Protein AF-0000000078661238 (afdb_homodimer)

Secondary structure (DSSP, 8-state):
------HHHHHHHHHHHHHHHHHHHHHT-SEEEEEEEEETTEEEEEEEEE---PPP-/------HHHHHHHHHHHHHHHHHHHHHT-SEEEEEEEEETTEEEEEEEEE---PPP-

InterPro domains:
  IPR018743 Protein of unknown function DUF2292 [PF10055] (19-54)

pLDDT: mean 92.74, std 9.68, range [48.66, 98.69]

Radius of gyration: 17.2 Å; Cα contacts (8 Å, |Δi|>4): 150; chains: 2; bounding box: 34×59×56 Å

Structure (mmCIF, N/CA/C/O backbone):
data_AF-0000000078661238-model_v1
#
loop_
_entity.id
_entity.type
_entity.pdbx_description
1 polymer 'DUF2292 domain-containing protein'
#
loop_
_atom_site.group_PDB
_atom_site.id
_atom_site.type_symbol
_atom_site.label_atom_id
_atom_site.label_alt_id
_atom_site.label_comp_id
_atom_site.label_asym_id
_atom_site.label_entity_id
_atom_site.label_seq_id
_atom_site.pdbx_PDB_ins_code
_atom_site.Cartn_x
_atom_site.Cartn_y
_atom_site.Cartn_z
_atom_site.occupancy
_atom_site.B_iso_or_equiv
_atom_site.auth_seq_id
_atom_site.auth_comp_id
_atom_site.auth_asym_id
_atom_site.auth_atom_id
_atom_site.pdbx_PDB_model_num
ATOM 1 N N . MET A 1 1 ? 16.172 -26.5 13.57 1 49.09 1 MET A N 1
ATOM 2 C CA . MET A 1 1 ? 15.938 -26.703 12.141 1 49.09 1 MET A CA 1
ATOM 3 C C . MET A 1 1 ? 14.711 -25.922 11.688 1 49.09 1 MET A C 1
ATOM 5 O O . MET A 1 1 ? 13.688 -25.906 12.375 1 49.09 1 MET A O 1
ATOM 9 N N . SER A 1 2 ? 14.844 -24.875 10.859 1 64.81 2 SER A N 1
ATOM 10 C CA . SER A 1 2 ? 13.688 -24.094 10.422 1 64.81 2 SER A CA 1
ATOM 11 C C . SER A 1 2 ? 12.648 -24.984 9.742 1 64.81 2 SER A C 1
ATOM 13 O O . SER A 1 2 ? 12.977 -25.75 8.828 1 64.81 2 SER A O 1
ATOM 15 N N . GLU A 1 3 ? 11.734 -25.484 10.242 1 70.44 3 GLU A N 1
ATOM 16 C CA . GLU A 1 3 ? 10.656 -26.25 9.625 1 70.44 3 GLU A CA 1
ATOM 17 C C . GLU A 1 3 ? 10.242 -25.641 8.289 1 70.44 3 GLU A C 1
ATOM 19 O O . GLU A 1 3 ? 10.031 -24.438 8.188 1 70.44 3 GLU A O 1
ATOM 24 N N . PRO A 1 4 ? 10.562 -26.328 7.289 1 76.19 4 PRO A N 1
ATOM 25 C CA . PRO A 1 4 ? 10.117 -25.812 5.996 1 76.19 4 PRO A CA 1
ATOM 26 C C . PRO A 1 4 ? 8.672 -25.312 6.02 1 76.19 4 PRO A C 1
ATOM 28 O O . PRO A 1 4 ? 7.785 -26.031 6.48 1 76.19 4 PRO A O 1
ATOM 31 N N . SER A 1 5 ? 8.57 -24.031 6.09 1 85.19 5 SER A N 1
ATOM 32 C CA . SER A 1 5 ? 7.207 -23.5 6.109 1 85.19 5 SER A CA 1
ATOM 33 C C . SER A 1 5 ? 6.41 -24 4.91 1 85.19 5 SER A C 1
ATOM 35 O O . SER A 1 5 ? 6.957 -24.141 3.812 1 85.19 5 SER A O 1
ATOM 37 N N . ASN A 1 6 ? 5.402 -24.656 5.082 1 92.62 6 ASN A N 1
ATOM 38 C CA . ASN A 1 6 ? 4.484 -25.031 4.008 1 92.62 6 ASN A CA 1
ATOM 39 C C . ASN A 1 6 ? 4.168 -23.844 3.102 1 92.62 6 ASN A C 1
ATOM 41 O O . ASN A 1 6 ? 4.395 -22.688 3.477 1 92.62 6 ASN A O 1
ATOM 45 N N . PRO A 1 7 ? 3.859 -24.047 1.98 1 91.69 7 PRO A N 1
ATOM 46 C CA . PRO A 1 7 ? 3.625 -22.969 1.011 1 91.69 7 PRO A CA 1
ATOM 47 C C . PRO A 1 7 ? 2.627 -21.922 1.513 1 91.69 7 PRO A C 1
ATOM 49 O O . PRO A 1 7 ? 2.762 -20.734 1.205 1 91.69 7 PRO A O 1
ATOM 52 N N . ARG A 1 8 ? 1.64 -22.25 2.182 1 92.25 8 ARG A N 1
ATOM 53 C CA . ARG A 1 8 ? 0.677 -21.297 2.727 1 92.25 8 ARG A CA 1
ATOM 54 C C . ARG A 1 8 ? 1.337 -20.375 3.746 1 92.25 8 ARG A C 1
ATOM 56 O O . ARG A 1 8 ? 1.037 -19.172 3.795 1 92.25 8 ARG A O 1
ATOM 63 N N . GLN A 1 9 ? 2.143 -20.953 4.539 1 93.38 9 GLN A N 1
ATOM 64 C CA . GLN A 1 9 ? 2.85 -20.172 5.547 1 93.38 9 GLN A CA 1
ATOM 65 C C . GLN A 1 9 ? 3.816 -19.172 4.898 1 93.38 9 GLN A C 1
ATOM 67 O O . GLN A 1 9 ? 3.975 -18.047 5.375 1 93.38 9 GLN A O 1
ATOM 72 N N . GLU A 1 10 ? 4.41 -19.641 3.873 1 93.44 10 GLU A N 1
ATOM 73 C CA . GLU A 1 10 ? 5.34 -18.766 3.162 1 93.44 10 GLU A CA 1
ATOM 74 C C . GLU A 1 10 ? 4.613 -17.594 2.533 1 93.44 10 GLU A C 1
ATOM 76 O O . GLU A 1 10 ? 5.094 -16.453 2.592 1 93.44 10 GLU A O 1
ATOM 81 N N . ALA A 1 11 ? 3.469 -17.859 2 1 92.38 11 ALA A N 1
ATOM 82 C CA . ALA A 1 11 ? 2.67 -16.781 1.411 1 92.38 11 ALA A CA 1
ATOM 83 C C . ALA A 1 11 ? 2.258 -15.758 2.467 1 92.38 11 ALA A C 1
ATOM 85 O O . ALA A 1 11 ? 2.291 -14.555 2.219 1 92.38 11 ALA A O 1
ATOM 86 N N . GLU A 1 12 ? 1.885 -16.266 3.523 1 93.38 12 GLU A N 1
ATOM 87 C CA . GLU A 1 12 ? 1.49 -15.406 4.629 1 93.38 12 GLU A CA 1
ATOM 88 C C . GLU A 1 12 ? 2.666 -14.562 5.117 1 93.38 12 GLU A C 1
ATOM 90 O O . GLU A 1 12 ? 2.502 -13.383 5.441 1 93.38 12 GLU A O 1
ATOM 95 N N . ARG A 1 13 ? 3.752 -15.18 5.176 1 95 13 ARG A N 1
ATOM 96 C CA . ARG A 1 13 ? 4.938 -14.461 5.621 1 95 13 ARG A CA 1
ATOM 97 C C . ARG A 1 13 ? 5.305 -13.352 4.645 1 95 13 ARG A C 1
ATOM 99 O O . ARG A 1 13 ? 5.668 -12.242 5.059 1 95 13 ARG A O 1
ATOM 106 N N . HIS A 1 14 ? 5.195 -13.609 3.418 1 95.88 14 HIS A N 1
ATOM 107 C CA . HIS A 1 14 ? 5.5 -12.609 2.4 1 95.88 14 HIS A CA 1
ATOM 108 C C . HIS A 1 14 ? 4.539 -11.43 2.48 1 95.88 14 HIS A C 1
ATOM 110 O O . HIS A 1 14 ? 4.957 -10.273 2.357 1 95.88 14 HIS A O 1
ATOM 116 N N . LEU A 1 15 ? 3.373 -11.75 2.729 1 96.31 15 LEU A N 1
ATOM 117 C CA . LEU A 1 15 ? 2.375 -10.695 2.844 1 96.31 15 LEU A CA 1
ATOM 118 C C . LEU A 1 15 ? 2.652 -9.812 4.059 1 96.31 15 LEU A C 1
ATOM 120 O O . LEU A 1 15 ? 2.633 -8.586 3.957 1 96.31 15 LEU A O 1
ATOM 124 N N . GLU A 1 16 ? 2.939 -10.445 5.133 1 96.75 16 GLU A N 1
ATOM 125 C CA . GLU A 1 16 ? 3.219 -9.703 6.359 1 96.75 16 GLU A CA 1
ATOM 126 C C . GLU A 1 16 ? 4.449 -8.82 6.203 1 96.75 16 GLU A C 1
ATOM 128 O O . GLU A 1 16 ? 4.469 -7.684 6.688 1 96.75 16 GLU A O 1
ATOM 133 N N . GLU A 1 17 ? 5.422 -9.352 5.531 1 97.31 17 GLU A N 1
ATOM 134 C CA . GLU A 1 17 ? 6.613 -8.555 5.258 1 97.31 17 GLU A CA 1
ATOM 135 C C . GLU A 1 17 ? 6.277 -7.344 4.391 1 97.31 17 GLU A C 1
ATOM 137 O O . GLU A 1 17 ? 6.797 -6.25 4.617 1 97.31 17 GLU A O 1
ATOM 142 N N . SER A 1 18 ? 5.469 -7.602 3.508 1 97.69 18 SER A N 1
ATOM 143 C CA . SER A 1 18 ? 5.055 -6.504 2.639 1 97.69 18 SER A CA 1
ATOM 144 C C . SER A 1 18 ? 4.27 -5.449 3.412 1 97.69 18 SER A C 1
ATOM 146 O O . SER A 1 18 ? 4.441 -4.25 3.186 1 97.69 18 SER A O 1
ATOM 148 N N . ILE A 1 19 ? 3.52 -5.902 4.309 1 97.62 19 ILE A N 1
ATOM 149 C CA . ILE A 1 19 ? 2.701 -4.996 5.109 1 97.62 19 ILE A CA 1
ATOM 150 C C . ILE A 1 19 ? 3.6 -4.152 6.012 1 97.62 19 ILE A C 1
ATOM 152 O O . ILE A 1 19 ? 3.377 -2.951 6.172 1 97.62 19 ILE A O 1
ATOM 156 N N . ILE A 1 20 ? 4.559 -4.738 6.594 1 97.44 20 ILE A N 1
ATOM 157 C CA . ILE A 1 20 ? 5.508 -4.012 7.43 1 97.44 20 ILE A CA 1
ATOM 158 C C . ILE A 1 20 ? 6.191 -2.92 6.609 1 97.44 20 ILE A C 1
ATOM 160 O O . ILE A 1 20 ? 6.32 -1.782 7.066 1 97.44 20 ILE A O 1
ATOM 164 N N . THR A 1 21 ? 6.527 -3.26 5.375 1 97.62 21 THR A N 1
ATOM 165 C CA . THR A 1 21 ? 7.184 -2.307 4.488 1 97.62 21 THR A CA 1
ATOM 166 C C . THR A 1 21 ? 6.234 -1.166 4.125 1 97.62 21 THR A C 1
ATOM 168 O O . THR A 1 21 ? 6.637 -0.001 4.105 1 97.62 21 THR A O 1
ATOM 171 N N . VAL A 1 22 ? 5.039 -1.51 3.904 1 97.94 22 VAL A N 1
ATOM 172 C CA . VAL A 1 22 ? 4.023 -0.509 3.596 1 97.94 22 VAL A CA 1
ATOM 173 C C . VAL A 1 22 ? 3.844 0.432 4.785 1 97.94 22 VAL A C 1
ATOM 175 O O . VAL A 1 22 ? 3.781 1.651 4.617 1 97.94 22 VAL A O 1
ATOM 178 N N . ARG A 1 23 ? 3.814 -0.106 5.965 1 97.44 23 ARG A N 1
ATOM 179 C CA . ARG A 1 23 ? 3.688 0.704 7.172 1 97.44 23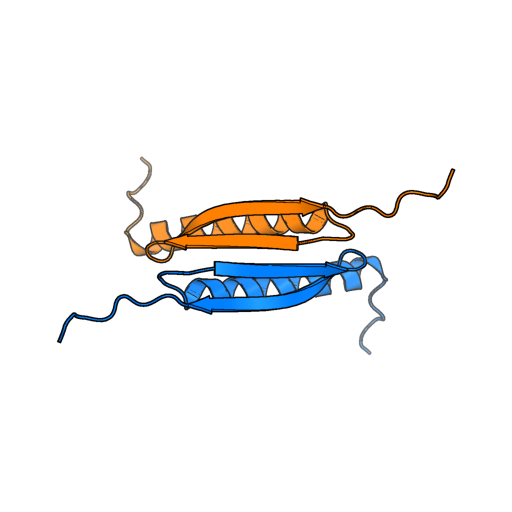 ARG A CA 1
ATOM 180 C C . ARG A 1 23 ? 4.836 1.703 7.281 1 97.44 23 ARG A C 1
ATOM 182 O O . ARG A 1 23 ? 4.613 2.877 7.59 1 97.44 23 ARG A O 1
ATOM 189 N N . GLU A 1 24 ? 5.965 1.216 7.055 1 96.81 24 GLU A N 1
ATOM 190 C CA . GLU A 1 24 ? 7.148 2.072 7.117 1 96.81 24 GLU A CA 1
ATOM 191 C C . GLU A 1 24 ? 7.074 3.189 6.082 1 96.81 24 GLU A C 1
ATOM 193 O O . GLU A 1 24 ? 7.41 4.34 6.375 1 96.81 24 GLU A O 1
ATOM 198 N N . ALA A 1 25 ? 6.633 2.807 4.914 1 96.88 25 ALA A N 1
ATOM 199 C CA . ALA A 1 25 ? 6.52 3.785 3.834 1 96.88 25 ALA A CA 1
ATOM 200 C C . ALA A 1 25 ? 5.496 4.863 4.18 1 96.88 25 ALA A C 1
ATOM 202 O O . ALA A 1 25 ? 5.73 6.051 3.943 1 96.88 25 ALA A O 1
ATOM 203 N N . LEU A 1 26 ? 4.438 4.465 4.773 1 96.75 26 LEU A N 1
ATOM 204 C CA . LEU A 1 26 ? 3.352 5.383 5.098 1 96.75 26 LEU A CA 1
ATOM 205 C C . LEU A 1 26 ? 3.738 6.301 6.25 1 96.75 26 LEU A C 1
ATOM 207 O O . LEU A 1 26 ? 3.375 7.48 6.262 1 96.75 26 LEU A O 1
ATOM 211 N N . SER A 1 27 ? 4.441 5.766 7.176 1 93.94 27 SER A N 1
ATOM 212 C CA . SER A 1 27 ? 4.789 6.512 8.383 1 93.94 27 SER A CA 1
ATOM 213 C C . SER A 1 27 ? 5.73 7.668 8.062 1 93.94 27 SER A C 1
ATOM 215 O O . SER A 1 27 ? 5.777 8.656 8.797 1 93.94 27 SER A O 1
ATOM 217 N N . GLY A 1 28 ? 6.348 7.621 7 1 91.88 28 GLY A N 1
ATOM 218 C CA . GLY A 1 28 ? 7.32 8.641 6.656 1 91.88 28 GLY A CA 1
ATOM 219 C C . GLY A 1 28 ? 6.805 9.648 5.645 1 91.88 28 GLY A C 1
ATOM 220 O O . GLY A 1 28 ? 7.508 10.586 5.281 1 91.88 28 GLY A O 1
ATOM 221 N N . LEU A 1 29 ? 5.625 9.531 5.238 1 94.81 29 LEU A N 1
ATOM 222 C CA . LEU A 1 29 ? 5.102 10.32 4.133 1 94.81 29 LEU A CA 1
ATOM 223 C C . LEU A 1 29 ? 3.957 11.219 4.598 1 94.81 29 LEU A C 1
ATOM 225 O O . LEU A 1 29 ? 2.988 10.734 5.191 1 94.81 29 LEU A O 1
ATOM 229 N N . ARG A 1 30 ? 4.051 12.469 4.434 1 95 30 ARG A N 1
ATOM 230 C CA . ARG A 1 30 ? 2.963 13.375 4.789 1 95 30 ARG A CA 1
ATOM 2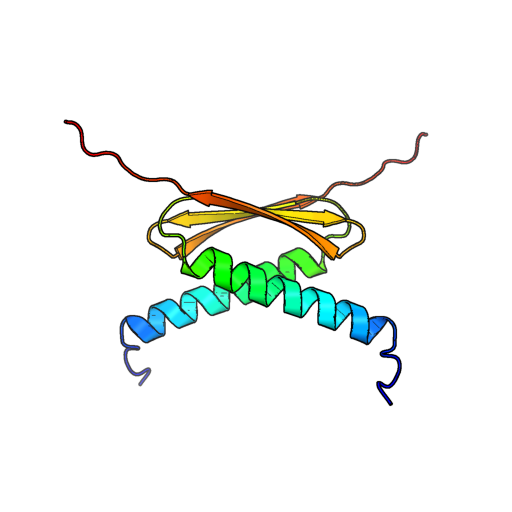31 C C . ARG A 1 30 ? 2.086 13.672 3.578 1 95 30 ARG A C 1
ATOM 233 O O . ARG A 1 30 ? 0.865 13.789 3.703 1 95 30 ARG A O 1
ATOM 240 N N . TYR A 1 31 ? 2.664 13.898 2.355 1 98 31 TYR A N 1
ATOM 241 C CA . TYR A 1 31 ? 1.993 14.148 1.084 1 98 31 TYR A CA 1
ATOM 242 C C . TYR A 1 31 ? 2.611 13.312 -0.031 1 98 31 TYR A C 1
ATOM 244 O O . TYR A 1 31 ? 3.836 13.25 -0.164 1 98 31 TYR A O 1
ATOM 252 N N . GLY A 1 32 ? 1.737 12.656 -0.725 1 98.31 32 GLY A N 1
ATOM 253 C CA . GLY A 1 32 ? 2.309 11.898 -1.828 1 98.31 32 GLY A CA 1
ATOM 254 C C . GLY A 1 32 ? 1.54 10.633 -2.143 1 98.31 32 GLY A C 1
ATOM 255 O O . GLY A 1 32 ? 0.307 10.633 -2.145 1 98.31 32 GLY A O 1
ATOM 256 N N . ASN A 1 33 ? 2.354 9.555 -2.553 1 98.25 33 ASN A N 1
ATOM 257 C CA . ASN A 1 33 ? 1.75 8.312 -3.025 1 98.25 33 ASN A CA 1
ATOM 258 C C . ASN A 1 33 ? 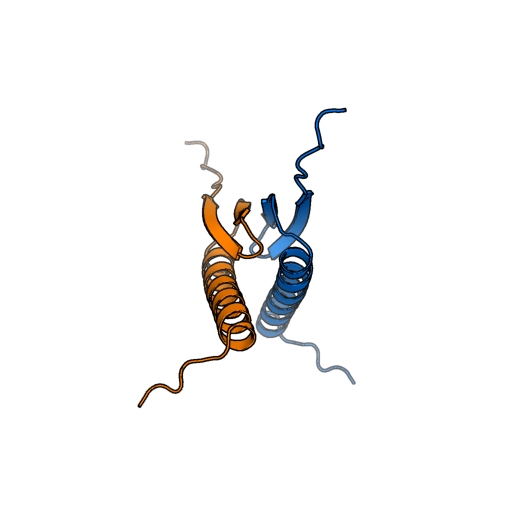2.654 7.113 -2.758 1 98.25 33 ASN A C 1
ATOM 260 O O . ASN A 1 33 ? 3.881 7.238 -2.777 1 98.25 33 ASN A O 1
ATOM 264 N N . VAL A 1 34 ? 2.016 6.004 -2.436 1 98.56 34 VAL A N 1
ATOM 265 C CA . VAL A 1 34 ? 2.682 4.707 -2.371 1 98.56 34 VAL A CA 1
ATOM 266 C C . VAL A 1 34 ? 2.025 3.738 -3.352 1 98.56 34 VAL A C 1
ATOM 268 O O . VAL A 1 34 ? 0.811 3.525 -3.305 1 98.56 34 VAL A O 1
ATOM 271 N N . SER A 1 35 ? 2.818 3.164 -4.211 1 98.62 35 SER A N 1
ATOM 272 C CA . SER A 1 35 ? 2.318 2.234 -5.219 1 98.62 35 SER A CA 1
ATOM 273 C C . SER A 1 35 ? 2.932 0.849 -5.043 1 98.62 35 SER A C 1
ATOM 275 O O . SER A 1 35 ? 4.148 0.715 -4.914 1 98.62 35 SER A O 1
ATOM 277 N N . LEU A 1 36 ? 2.113 -0.138 -5.031 1 98.69 36 LEU A N 1
ATOM 278 C CA . LEU A 1 36 ? 2.521 -1.531 -4.891 1 98.69 36 LEU A CA 1
ATOM 279 C C . LEU A 1 36 ? 2.26 -2.305 -6.18 1 98.69 36 LEU A C 1
ATOM 281 O O . LEU A 1 36 ? 1.14 -2.301 -6.695 1 98.69 36 LEU A O 1
ATOM 285 N N . THR A 1 37 ? 3.236 -2.904 -6.719 1 98.69 37 THR A N 1
ATOM 286 C CA . THR A 1 37 ? 3.074 -3.811 -7.852 1 98.69 37 THR A CA 1
ATOM 287 C C . THR A 1 37 ? 2.875 -5.246 -7.371 1 98.69 37 THR A C 1
ATOM 289 O O . THR A 1 37 ? 3.633 -5.734 -6.527 1 98.69 37 THR A O 1
ATOM 292 N N . ILE A 1 38 ? 1.854 -5.887 -7.969 1 98.19 38 ILE A N 1
ATOM 293 C CA . ILE A 1 38 ? 1.534 -7.254 -7.57 1 98.19 38 ILE A CA 1
ATOM 294 C C . ILE A 1 38 ? 1.74 -8.195 -8.75 1 98.19 38 ILE A C 1
ATOM 296 O O . ILE A 1 38 ? 1.241 -7.945 -9.852 1 98.19 38 ILE A O 1
ATOM 300 N N . HIS A 1 39 ? 2.463 -9.156 -8.516 1 97.12 39 HIS A N 1
ATOM 301 C CA . HIS A 1 39 ? 2.705 -10.242 -9.461 1 97.12 39 HIS A CA 1
ATOM 302 C C . HIS A 1 39 ? 2.605 -11.602 -8.773 1 97.12 39 HIS A C 1
ATOM 304 O O . HIS A 1 39 ? 3.262 -11.836 -7.754 1 97.12 39 HIS A O 1
ATOM 310 N N . GLU A 1 40 ? 1.724 -12.469 -9.297 1 95.06 40 GLU A N 1
ATOM 311 C CA . GLU A 1 40 ? 1.485 -13.812 -8.773 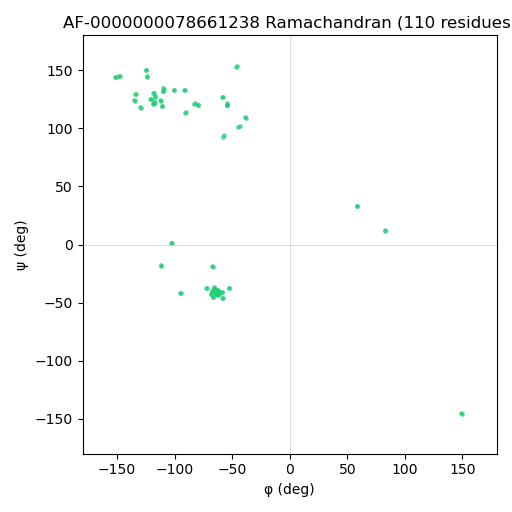1 95.06 40 GLU A CA 1
ATOM 312 C C . GLU A 1 40 ? 1.046 -13.766 -7.316 1 95.06 40 GLU A C 1
ATOM 314 O O . GLU A 1 40 ? 1.52 -14.555 -6.496 1 95.06 40 GLU A O 1
ATOM 319 N N . GLY A 1 41 ? 0.35 -12.75 -6.977 1 94.12 41 GLY A N 1
ATOM 320 C CA . GLY A 1 41 ? -0.239 -12.641 -5.652 1 94.12 41 GLY A CA 1
ATOM 321 C C . GLY A 1 41 ? 0.731 -12.117 -4.613 1 94.12 41 GLY A C 1
ATOM 322 O O . GLY A 1 41 ? 0.437 -12.141 -3.414 1 94.12 41 GLY A O 1
ATOM 323 N N . ARG A 1 42 ? 1.82 -11.633 -5.133 1 95.88 42 ARG A N 1
ATOM 324 C CA . ARG A 1 42 ? 2.84 -11.125 -4.215 1 95.88 42 ARG A CA 1
ATOM 325 C C . ARG A 1 42 ? 3.201 -9.68 -4.535 1 95.88 42 ARG A C 1
ATOM 327 O O . ARG A 1 42 ? 3.188 -9.281 -5.699 1 95.88 42 ARG A O 1
ATOM 334 N N . VAL A 1 43 ? 3.582 -8.984 -3.531 1 98 43 VAL A N 1
ATOM 335 C CA . VAL A 1 43 ? 4.125 -7.648 -3.748 1 98 43 VAL A CA 1
ATOM 336 C C . VAL A 1 43 ? 5.582 -7.75 -4.191 1 98 43 VAL A C 1
ATOM 338 O O . 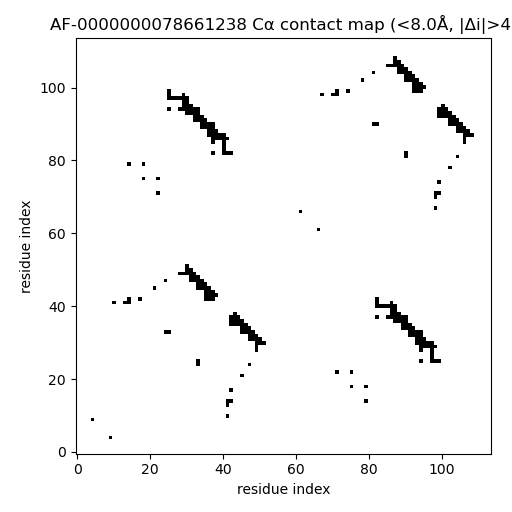VAL A 1 43 ? 6.434 -8.25 -3.445 1 98 43 VAL A O 1
ATOM 341 N N . VAL A 1 44 ? 5.879 -7.238 -5.355 1 98.06 44 VAL A N 1
ATOM 342 C CA . VAL A 1 44 ? 7.23 -7.402 -5.879 1 98.06 44 VAL A CA 1
ATOM 343 C C . VAL A 1 44 ? 7.938 -6.047 -5.914 1 98.06 44 VAL A C 1
ATOM 345 O O . VAL A 1 44 ? 9.164 -5.98 -5.996 1 98.06 44 VAL A O 1
ATOM 348 N N . GLN A 1 45 ? 7.211 -5.047 -5.859 1 98.44 45 GLN A N 1
ATOM 349 C CA . GLN A 1 45 ? 7.785 -3.707 -5.859 1 98.44 45 GLN A CA 1
ATOM 350 C C . GLN A 1 45 ? 6.934 -2.742 -5.035 1 98.44 45 GLN A C 1
ATOM 352 O O . GLN A 1 45 ? 5.707 -2.822 -5.055 1 98.44 45 GLN A O 1
ATOM 357 N N . ILE A 1 46 ? 7.562 -1.791 -4.359 1 98.12 46 ILE A N 1
ATOM 358 C CA . ILE A 1 46 ? 6.957 -0.669 -3.65 1 98.12 46 ILE A CA 1
ATOM 359 C C . ILE A 1 46 ? 7.637 0.632 -4.066 1 98.12 46 ILE A C 1
ATOM 361 O O . ILE A 1 46 ? 8.852 0.783 -3.906 1 98.12 46 ILE A O 1
ATOM 365 N N . ASP A 1 47 ? 6.879 1.485 -4.637 1 98.31 47 ASP A N 1
ATOM 366 C CA . ASP A 1 47 ? 7.371 2.805 -5.027 1 98.31 47 ASP A CA 1
ATOM 367 C C . ASP A 1 47 ? 6.754 3.898 -4.16 1 98.31 47 ASP A C 1
ATOM 369 O O . ASP A 1 47 ? 5.543 3.912 -3.936 1 98.31 47 ASP A O 1
ATOM 373 N N . VAL A 1 48 ? 7.66 4.859 -3.691 1 97.88 48 VAL A N 1
ATOM 374 C CA . VAL A 1 48 ? 7.211 5.957 -2.84 1 97.88 48 VAL A CA 1
ATOM 375 C C . VAL A 1 48 ? 7.488 7.289 -3.531 1 97.88 48 VAL A C 1
ATOM 377 O O . VAL A 1 48 ? 8.617 7.559 -3.949 1 97.88 48 VAL A O 1
ATOM 380 N N . THR A 1 49 ? 6.508 7.984 -3.715 1 98.12 49 THR A N 1
ATOM 381 C CA . THR A 1 49 ? 6.625 9.352 -4.219 1 98.12 49 THR A CA 1
ATOM 382 C C . THR A 1 49 ? 6.238 10.359 -3.141 1 98.12 49 THR A C 1
ATOM 384 O O . THR A 1 49 ? 5.094 10.375 -2.682 1 98.12 49 THR A O 1
ATOM 387 N N . GLU A 1 50 ? 7.207 11.188 -2.812 1 96.38 50 GLU A N 1
ATOM 388 C CA . GLU A 1 50 ? 6.941 12.242 -1.839 1 96.38 50 GLU A CA 1
ATOM 389 C C . GLU A 1 50 ? 6.703 13.578 -2.529 1 96.38 50 GLU A C 1
ATOM 391 O O . GLU A 1 50 ? 7.414 13.938 -3.471 1 96.38 50 GLU A O 1
ATOM 396 N N . LYS A 1 51 ? 5.734 14.18 -2.137 1 96.38 51 LYS A N 1
ATOM 397 C CA . LYS A 1 51 ? 5.43 15.523 -2.609 1 96.38 51 LYS A CA 1
ATOM 398 C C . LYS A 1 51 ? 5.641 16.562 -1.505 1 96.38 51 LYS A C 1
ATOM 400 O O . LYS A 1 51 ? 5.32 16.297 -0.342 1 96.38 51 LYS A O 1
ATOM 405 N N . ARG A 1 52 ? 6.352 17.672 -1.835 1 94 52 ARG A N 1
ATOM 406 C CA . ARG A 1 52 ? 6.598 18.797 -0.924 1 94 52 ARG A CA 1
ATOM 407 C C . ARG A 1 52 ? 6.121 20.109 -1.528 1 94 52 ARG A C 1
ATOM 409 O O . ARG A 1 52 ? 6.203 20.312 -2.742 1 94 52 ARG A O 1
ATOM 416 N N . ARG A 1 53 ? 5.633 20.969 -0.705 1 92.38 53 ARG A N 1
ATOM 417 C CA . ARG A 1 53 ? 5.328 22.312 -1.164 1 92.38 53 ARG A CA 1
ATOM 418 C C . ARG A 1 53 ? 6.527 23.234 -0.976 1 92.38 53 ARG A C 1
ATOM 420 O O . ARG A 1 53 ? 7.066 23.344 0.128 1 92.38 53 ARG A O 1
ATOM 427 N N . LEU A 1 54 ? 7.094 23.688 -2.043 1 92 54 LEU A N 1
ATOM 428 C CA . LEU A 1 54 ? 8.234 24.594 -1.98 1 92 54 LEU A CA 1
ATOM 429 C C . LEU A 1 54 ? 7.781 26.031 -1.773 1 92 54 LEU A C 1
ATOM 431 O O . LEU A 1 54 ? 6.707 26.422 -2.238 1 92 54 LEU A O 1
ATOM 435 N N . LYS A 1 55 ? 8.297 26.547 -0.676 1 87.62 55 LYS A N 1
ATOM 436 C CA . LYS A 1 55 ? 8.023 27.969 -0.441 1 87.62 55 LYS A CA 1
ATOM 437 C C . LYS A 1 55 ? 8.531 28.828 -1.601 1 87.62 55 LYS A C 1
ATOM 439 O O . LYS A 1 55 ? 9.586 28.547 -2.166 1 87.62 55 LYS A O 1
ATOM 444 N N . PRO A 1 56 ? 7.469 29.672 -2.084 1 81 56 PRO A N 1
ATOM 445 C CA . PRO A 1 56 ? 7.934 30.625 -3.094 1 81 56 PRO A CA 1
ATOM 446 C C . PRO A 1 56 ? 9.109 31.469 -2.611 1 81 56 PRO A C 1
ATOM 448 O O . PRO A 1 56 ? 9.234 31.734 -1.411 1 81 56 PRO A O 1
ATOM 451 N N . ASN A 1 57 ? 10.219 31.453 -3.213 1 63.81 57 ASN A N 1
ATOM 452 C CA . ASN A 1 57 ? 11.273 32.406 -2.854 1 63.81 57 ASN A CA 1
ATOM 453 C C . ASN A 1 57 ? 10.727 33.812 -2.65 1 63.81 57 ASN A C 1
ATOM 455 O O . ASN A 1 57 ? 9.789 34.219 -3.342 1 63.81 57 ASN A O 1
ATOM 459 N N . MET B 1 1 ? -18.172 4.918 28.172 1 48.66 1 MET B N 1
ATOM 460 C CA . MET B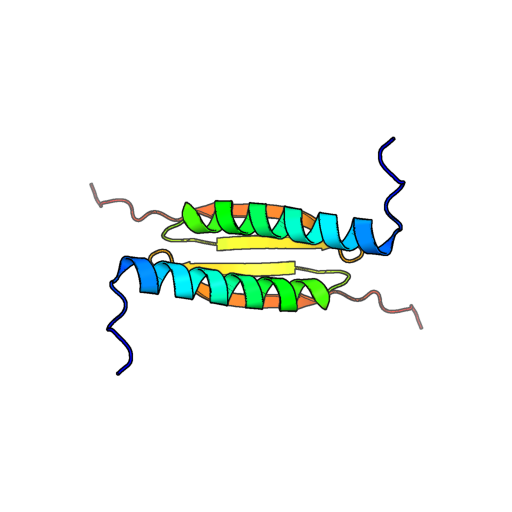 1 1 ? -17.828 6.18 27.516 1 48.66 1 MET B CA 1
ATOM 461 C C . MET B 1 1 ? -16.562 6.043 26.688 1 48.66 1 MET B C 1
ATOM 463 O O . MET B 1 1 ? -15.609 5.387 27.125 1 48.66 1 MET B O 1
ATOM 467 N N . SER B 1 2 ? -16.609 6.184 25.375 1 64.12 2 SER B N 1
A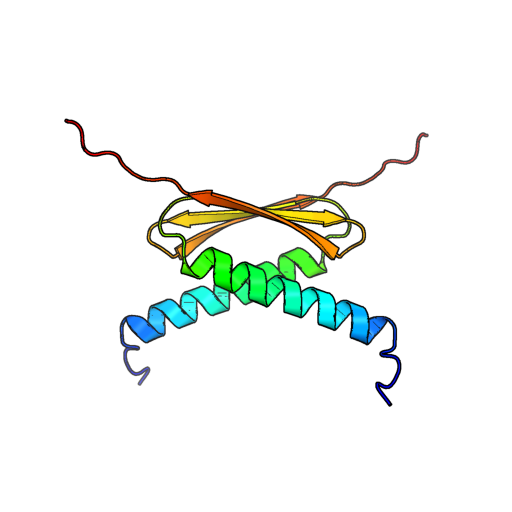TOM 468 C CA . SER B 1 2 ? -15.414 6.047 24.547 1 64.12 2 SER B CA 1
ATOM 469 C C . SER B 1 2 ? -14.336 7.047 24.969 1 64.12 2 SER B C 1
ATOM 471 O O . SER B 1 2 ? -14.602 8.25 25.062 1 64.12 2 SER B O 1
ATOM 473 N N . GLU B 1 3 ? -13.477 6.867 25.734 1 70.19 3 GLU B N 1
ATOM 474 C CA . GLU B 1 3 ? -12.352 7.738 26.078 1 70.19 3 GLU B CA 1
ATOM 475 C C . GLU B 1 3 ? -11.812 8.461 24.844 1 70.19 3 GLU B C 1
ATOM 477 O O . GLU B 1 3 ? -11.57 7.832 23.812 1 70.19 3 GLU B O 1
ATOM 482 N N . PRO B 1 4 ? -12.055 9.664 24.812 1 76 4 PRO B N 1
ATOM 483 C CA . PRO B 1 4 ? -11.492 10.391 23.672 1 76 4 PRO B CA 1
ATOM 484 C C . PRO B 1 4 ? -10.039 10.023 23.375 1 76 4 PRO B C 1
ATOM 486 O O . PRO B 1 4 ? -9.211 10.031 24.297 1 76 4 PRO B O 1
ATOM 489 N N . SER B 1 5 ? -9.914 9.211 22.391 1 84.38 5 SER B N 1
ATOM 490 C CA . SER B 1 5 ? -8.539 8.828 22.078 1 84.38 5 SER B CA 1
ATOM 491 C C . SER B 1 5 ? -7.672 10.055 21.844 1 84.38 5 SER B C 1
ATOM 493 O O . SER B 1 5 ? -8.133 11.047 21.266 1 84.38 5 SER B O 1
ATOM 495 N N . ASN B 1 6 ? -6.684 10.258 22.516 1 92.44 6 ASN B N 1
ATOM 496 C CA . ASN B 1 6 ? -5.699 11.297 22.25 1 92.44 6 ASN B CA 1
ATOM 497 C C . ASN B 1 6 ? -5.281 11.328 20.781 1 92.44 6 ASN B C 1
ATOM 499 O O . ASN B 1 6 ? -5.492 10.359 20.062 1 92.44 6 ASN B O 1
ATOM 503 N N . PRO B 1 7 ? -4.898 12.352 20.328 1 91.31 7 PRO B N 1
ATOM 504 C CA . PRO B 1 7 ? -4.562 12.508 18.906 1 91.31 7 PRO B CA 1
ATOM 505 C C . PRO B 1 7 ? -3.572 11.453 18.422 1 91.31 7 PRO B C 1
ATOM 507 O O . PRO B 1 7 ? -3.648 11.016 17.266 1 91.31 7 PRO B O 1
ATOM 510 N N . ARG B 1 8 ? -2.645 11.055 19.141 1 92.12 8 ARG B N 1
ATOM 511 C CA . ARG B 1 8 ? -1.693 10.023 18.75 1 92.12 8 ARG B CA 1
ATOM 512 C C . ARG B 1 8 ? -2.395 8.68 18.547 1 92.12 8 ARG B C 1
ATOM 514 O O . ARG B 1 8 ? -2.055 7.934 17.641 1 92.12 8 ARG B O 1
ATOM 521 N N . GLN B 1 9 ? -3.281 8.414 19.422 1 93.25 9 GLN B N 1
ATOM 522 C CA . GLN B 1 9 ? -4.031 7.164 19.312 1 93.25 9 GLN B CA 1
ATOM 523 C C . GLN B 1 9 ? -4.918 7.148 18.078 1 93.25 9 GLN B C 1
ATOM 525 O O . GLN B 1 9 ? -5.07 6.109 17.422 1 93.25 9 GLN B O 1
ATOM 530 N N . GLU B 1 10 ? -5.465 8.273 17.812 1 93.38 10 GLU B N 1
ATOM 531 C CA . GLU B 1 10 ? -6.309 8.375 16.625 1 93.38 10 GLU B CA 1
ATOM 532 C C . GLU B 1 10 ? -5.492 8.172 15.359 1 93.38 10 GLU B C 1
ATOM 534 O O . GLU B 1 10 ? -5.934 7.473 14.438 1 93.38 10 GLU B O 1
ATOM 539 N N . ALA B 1 11 ? -4.316 8.711 15.336 1 92.44 11 ALA B N 1
ATOM 540 C CA . ALA B 1 11 ? -3.439 8.539 14.18 1 92.44 11 ALA B CA 1
ATOM 541 C C . ALA B 1 11 ? -3.064 7.07 14 1 92.44 11 ALA B C 1
ATOM 543 O O . ALA B 1 11 ? -3.033 6.57 12.867 1 92.44 11 ALA B O 1
ATOM 544 N N . GLU B 1 12 ? -2.793 6.496 15.047 1 93.38 12 GLU B N 1
ATOM 545 C CA . GLU B 1 12 ? -2.445 5.078 15.008 1 93.38 12 GLU B CA 1
ATOM 546 C C . GLU B 1 12 ? -3.621 4.234 14.523 1 93.38 12 GLU B C 1
ATOM 548 O O . GLU B 1 12 ? -3.438 3.283 13.766 1 93.38 12 GLU B O 1
ATOM 553 N N . ARG B 1 13 ? -4.73 4.594 15 1 95 13 ARG B N 1
ATOM 554 C CA . ARG B 1 13 ? -5.918 3.852 14.594 1 95 13 ARG B CA 1
ATOM 555 C C . ARG B 1 13 ? -6.176 4.016 13.094 1 95 13 ARG B C 1
ATOM 557 O O . ARG B 1 13 ? -6.527 3.051 12.414 1 95 13 ARG B O 1
ATOM 564 N N . HIS B 1 14 ? -5.996 5.16 12.602 1 95.88 14 HIS B N 1
ATOM 565 C CA . HIS B 1 14 ? -6.199 5.418 11.18 1 95.88 14 HIS B CA 1
ATOM 566 C C . HIS B 1 14 ? -5.207 4.629 10.328 1 95.88 14 HIS B C 1
ATOM 568 O O . HIS B 1 14 ? -5.574 4.07 9.297 1 95.88 14 HIS B O 1
ATOM 574 N N . LEU B 1 15 ? -4.062 4.574 10.812 1 96.31 15 LEU B N 1
ATOM 575 C CA . LEU B 1 15 ? -3.037 3.832 10.086 1 96.31 15 LEU B CA 1
ATOM 576 C C . LEU B 1 15 ? -3.361 2.342 10.055 1 96.31 15 LEU B C 1
ATOM 578 O O . LEU B 1 15 ? -3.293 1.709 9 1 96.31 15 LEU B O 1
ATOM 582 N N . GLU B 1 16 ? -3.748 1.842 11.18 1 96.69 16 GLU B N 1
ATOM 583 C CA . GLU B 1 16 ? -4.082 0.423 11.266 1 96.69 16 GLU B CA 1
ATOM 584 C C . GLU B 1 16 ? -5.266 0.077 10.367 1 96.69 16 GLU B C 1
ATOM 586 O O . GLU B 1 16 ? -5.273 -0.971 9.719 1 96.69 16 GLU B O 1
ATOM 591 N N . GLU B 1 17 ? -6.219 0.971 10.359 1 97.31 17 GLU B N 1
ATOM 592 C CA . GLU B 1 17 ? -7.359 0.768 9.477 1 97.31 17 GLU B CA 1
ATOM 593 C C . GLU B 1 17 ? -6.926 0.762 8.008 1 97.31 17 GLU B C 1
ATOM 595 O O . GLU B 1 17 ? -7.418 -0.04 7.215 1 97.31 17 GLU B O 1
ATOM 600 N N . SER B 1 18 ? -6.074 1.598 7.75 1 97.62 18 SER B N 1
ATOM 601 C CA . SER B 1 18 ? -5.562 1.658 6.387 1 97.62 18 SER B CA 1
ATOM 602 C C . SER B 1 18 ? -4.797 0.39 6.027 1 97.62 18 SER B C 1
ATOM 604 O O . SER B 1 18 ? -4.91 -0.115 4.906 1 97.62 18 SER B O 1
ATOM 606 N N . ILE B 1 19 ? -4.105 -0.117 6.961 1 97.62 19 ILE B N 1
ATOM 607 C CA . ILE B 1 19 ? -3.314 -1.321 6.742 1 97.62 19 ILE B CA 1
ATOM 608 C C . ILE B 1 19 ? -4.238 -2.516 6.52 1 97.62 19 ILE B C 1
ATOM 610 O O . ILE B 1 19 ? -3.986 -3.35 5.645 1 97.62 19 ILE B O 1
ATOM 614 N N . ILE B 1 20 ? -5.262 -2.605 7.281 1 97.38 20 ILE B N 1
ATOM 615 C CA . ILE B 1 20 ? -6.238 -3.674 7.109 1 97.38 20 ILE B CA 1
ATOM 616 C C . ILE B 1 20 ? -6.828 -3.617 5.703 1 97.38 20 ILE B C 1
ATOM 618 O O . ILE B 1 20 ? -6.949 -4.645 5.031 1 97.38 20 ILE B O 1
ATOM 622 N N . THR B 1 21 ? -7.094 -2.398 5.234 1 97.62 21 THR B N 1
ATOM 623 C CA . THR B 1 21 ? -7.652 -2.203 3.902 1 97.62 21 THR B CA 1
ATOM 624 C C . THR B 1 21 ? -6.648 -2.605 2.826 1 97.62 21 THR B C 1
ATOM 626 O O . THR B 1 21 ? -7.008 -3.252 1.841 1 97.62 21 THR B O 1
ATOM 629 N N . VAL B 1 22 ? -5.461 -2.27 3.059 1 97.94 22 VAL B N 1
ATOM 630 C CA . VAL B 1 22 ? -4.395 -2.633 2.133 1 97.94 22 VAL B CA 1
ATOM 631 C C . VAL B 1 22 ? -4.266 -4.152 2.064 1 97.94 22 VAL B C 1
ATOM 633 O O . VAL B 1 22 ? -4.148 -4.727 0.978 1 97.94 22 VAL B O 1
ATOM 636 N N . ARG B 1 23 ? -4.324 -4.801 3.195 1 97.44 23 ARG B N 1
ATOM 637 C CA . ARG B 1 23 ? -4.25 -6.258 3.242 1 97.44 23 ARG B CA 1
ATOM 638 C C . ARG B 1 23 ? -5.367 -6.887 2.416 1 97.44 23 ARG B C 1
ATOM 640 O O . ARG B 1 23 ? -5.125 -7.824 1.651 1 97.44 23 ARG B O 1
ATOM 647 N N . GLU B 1 24 ? -6.516 -6.387 2.594 1 96.81 24 GLU B N 1
ATOM 648 C CA . GLU B 1 24 ? -7.664 -6.891 1.854 1 96.81 24 GLU B CA 1
ATOM 649 C C . GLU B 1 24 ? -7.48 -6.703 0.35 1 96.81 24 GLU B C 1
ATOM 651 O O . GLU B 1 24 ? -7.797 -7.598 -0.438 1 96.81 24 GLU B O 1
ATOM 656 N N . ALA B 1 25 ? -6.977 -5.543 0.019 1 96.88 25 ALA B N 1
ATOM 657 C CA . ALA B 1 25 ? -6.754 -5.238 -1.393 1 96.88 25 ALA B CA 1
ATOM 658 C C . ALA B 1 25 ? -5.719 -6.184 -1.998 1 96.88 25 ALA B C 1
ATOM 660 O O . ALA B 1 25 ? -5.898 -6.676 -3.113 1 96.88 25 ALA B O 1
ATOM 661 N N . LEU B 1 26 ? -4.703 -6.465 -1.26 1 96.81 26 LEU B N 1
ATOM 662 C CA . LEU B 1 26 ? -3.611 -7.301 -1.746 1 96.81 26 LEU B CA 1
ATOM 663 C C . LEU B 1 26 ? -4.047 -8.758 -1.852 1 96.81 26 LEU B C 1
ATOM 665 O O . LEU B 1 26 ? -3.639 -9.469 -2.775 1 96.81 26 LEU B O 1
ATOM 669 N N . SER B 1 27 ? -4.836 -9.188 -0.938 1 93.88 27 SER B N 1
ATOM 670 C CA . SER B 1 27 ? -5.242 -10.586 -0.875 1 93.88 27 SER B CA 1
ATOM 671 C C . SER B 1 27 ? -6.125 -10.961 -2.061 1 93.88 27 SER B C 1
ATOM 673 O O . SER B 1 27 ? -6.199 -12.133 -2.441 1 93.88 27 SER B O 1
ATOM 675 N N . GLY B 1 28 ? -6.652 -10.031 -2.668 1 91.94 28 GLY B N 1
ATOM 676 C CA . GLY B 1 28 ? -7.57 -10.305 -3.764 1 91.94 28 GLY B CA 1
ATOM 677 C C . GLY B 1 28 ? -6.945 -10.102 -5.129 1 91.94 28 GLY B C 1
ATOM 678 O O . GLY B 1 28 ? -7.59 -10.32 -6.156 1 91.94 28 GLY B O 1
ATOM 679 N N . LEU B 1 29 ? -5.746 -9.766 -5.188 1 94.69 29 LEU B N 1
ATOM 680 C CA . LEU B 1 29 ? -5.113 -9.359 -6.438 1 94.69 29 LEU B CA 1
ATOM 681 C C . LEU B 1 29 ? -3.984 -10.312 -6.812 1 94.69 29 LEU B C 1
ATOM 683 O O . LEU B 1 29 ? -3.092 -10.57 -6 1 94.69 29 LEU B O 1
ATOM 687 N N . ARG B 1 30 ? -4.016 -10.891 -7.93 1 94.88 30 ARG B N 1
ATOM 688 C CA . ARG B 1 30 ? -2.924 -11.742 -8.391 1 94.88 30 ARG B CA 1
ATOM 689 C C . ARG B 1 30 ? -1.958 -10.961 -9.273 1 94.88 30 ARG B C 1
ATOM 691 O O . ARG B 1 30 ? -0.745 -11.172 -9.219 1 94.88 30 ARG B O 1
ATOM 698 N N . TYR B 1 31 ? -2.447 -10.078 -10.211 1 97.94 31 TYR B N 1
ATOM 699 C CA . TYR B 1 31 ? -1.688 -9.203 -11.102 1 97.94 31 TYR B CA 1
ATOM 700 C C . TYR B 1 31 ? -2.262 -7.793 -11.102 1 97.94 31 TYR B C 1
ATOM 702 O O . TYR B 1 31 ? -3.477 -7.613 -11.203 1 97.94 31 TYR B O 1
ATOM 710 N N . GLY B 1 32 ? -1.364 -6.875 -10.906 1 98.31 32 GLY B N 1
ATOM 711 C CA . GLY B 1 32 ? -1.892 -5.52 -10.961 1 98.31 32 GLY B CA 1
ATOM 712 C C . GLY B 1 32 ? -1.14 -4.555 -10.062 1 9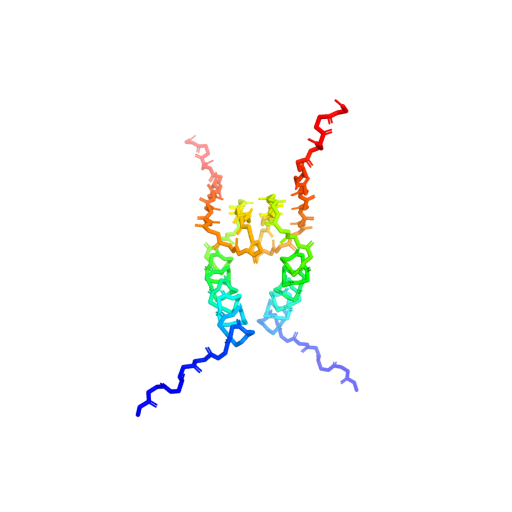8.31 32 GLY B C 1
ATOM 713 O O . GLY B 1 32 ? 0.09 -4.598 -9.984 1 98.31 32 GLY B O 1
ATOM 714 N N . ASN B 1 33 ? -1.957 -3.566 -9.492 1 98.25 33 ASN B N 1
ATOM 715 C CA . ASN B 1 33 ? -1.367 -2.482 -8.719 1 98.25 33 ASN B CA 1
ATOM 716 C C . ASN B 1 33 ? -2.33 -1.97 -7.648 1 98.25 33 ASN B C 1
ATOM 718 O O . ASN B 1 33 ? -3.545 -1.982 -7.844 1 98.25 33 ASN B O 1
ATOM 722 N N . VAL B 1 34 ? -1.739 -1.603 -6.523 1 98.56 34 VAL B N 1
ATOM 723 C CA . VAL B 1 34 ? -2.455 -0.877 -5.477 1 98.56 34 VAL B CA 1
ATOM 724 C C . VAL B 1 34 ? -1.766 0.459 -5.211 1 98.56 34 VAL B C 1
ATOM 726 O O . VAL B 1 34 ? -0.567 0.501 -4.922 1 98.56 34 VAL B O 1
ATOM 729 N N . SER B 1 35 ? -2.52 1.527 -5.297 1 98.62 35 SER B N 1
ATOM 730 C CA . SER B 1 35 ? -1.985 2.869 -5.09 1 98.62 35 SER B CA 1
ATOM 731 C C . SER B 1 35 ? -2.654 3.553 -3.902 1 98.62 35 SER B C 1
ATOM 733 O O . SER B 1 35 ? -3.883 3.568 -3.799 1 98.62 35 SER B O 1
ATOM 735 N N . LEU B 1 36 ? -1.874 4.09 -3.047 1 98.69 36 LEU B N 1
ATOM 736 C CA . LEU B 1 36 ? -2.336 4.797 -1.859 1 98.69 36 LEU B CA 1
ATOM 737 C C . LEU B 1 36 ? -2.016 6.285 -1.956 1 98.69 36 LEU B C 1
ATOM 739 O O . LEU B 1 36 ? -0.861 6.664 -2.164 1 98.69 36 LEU B O 1
ATOM 743 N N . THR B 1 37 ? -2.982 7.105 -1.837 1 98.69 37 THR B N 1
ATOM 744 C CA . THR B 1 37 ? -2.779 8.547 -1.742 1 98.69 37 THR B CA 1
ATOM 745 C C . THR B 1 37 ? -2.67 8.984 -0.284 1 98.69 37 THR B C 1
ATOM 747 O O . THR B 1 37 ? -3.504 8.609 0.544 1 98.69 37 THR B O 1
ATOM 750 N N . ILE B 1 38 ? -1.631 9.805 -0.043 1 98.19 38 ILE B N 1
ATOM 751 C CA . ILE B 1 38 ? -1.389 10.266 1.321 1 98.19 38 ILE B CA 1
ATOM 752 C C . ILE B 1 38 ? -1.544 11.781 1.396 1 98.19 38 ILE B C 1
ATOM 754 O O . ILE B 1 38 ? -0.963 12.508 0.588 1 98.19 38 ILE B O 1
ATOM 758 N N . HIS B 1 39 ? -2.307 12.18 2.271 1 97.19 39 HIS B N 1
ATOM 759 C CA . HIS B 1 39 ? -2.521 13.578 2.596 1 97.19 39 HIS B CA 1
ATOM 760 C C . HIS B 1 39 ? -2.514 13.805 4.105 1 97.19 39 HIS B C 1
ATOM 762 O O . HIS B 1 39 ? -3.242 13.133 4.84 1 97.19 39 HIS B O 1
ATOM 768 N N . GLU B 1 40 ? -1.646 14.695 4.559 1 95.12 40 GLU B N 1
ATOM 769 C CA . GLU B 1 40 ? -1.488 15.039 5.969 1 95.12 40 GLU B CA 1
ATOM 770 C C . GLU B 1 40 ? -1.14 13.805 6.801 1 95.12 40 GLU B C 1
ATOM 772 O O . GLU B 1 40 ? -1.686 13.609 7.887 1 95.12 40 GLU B O 1
ATOM 777 N N . GLY B 1 41 ? -0.437 12.93 6.223 1 94.19 41 GLY B N 1
ATOM 778 C CA . GLY B 1 41 ? 0.065 11.766 6.93 1 94.19 41 GLY B CA 1
ATOM 779 C C . GLY B 1 41 ? -0.958 10.648 7.039 1 94.19 41 GLY B C 1
ATOM 780 O O . GLY B 1 41 ? -0.747 9.68 7.77 1 94.19 41 GLY B O 1
ATOM 781 N N . ARG B 1 42 ? -1.988 10.82 6.277 1 95.88 42 ARG B N 1
ATOM 782 C CA . ARG B 1 42 ? -3.051 9.82 6.328 1 95.88 42 ARG B CA 1
ATOM 783 C C . ARG B 1 42 ? -3.338 9.25 4.941 1 95.88 42 ARG B C 1
ATOM 785 O O . ARG B 1 42 ? -3.232 9.969 3.941 1 95.88 42 ARG B O 1
ATOM 792 N N . VAL B 1 43 ? -3.756 8.055 4.93 1 98.06 43 VAL B N 1
ATOM 793 C CA . VAL B 1 43 ? -4.234 7.473 3.68 1 98.06 43 VAL B CA 1
ATOM 794 C C . VAL B 1 43 ? -5.66 7.949 3.404 1 98.06 43 VAL B C 1
ATOM 796 O O . VAL B 1 43 ? -6.578 7.664 4.18 1 98.06 43 VAL B O 1
ATOM 799 N N . VAL B 1 44 ? -5.855 8.609 2.307 1 98.06 44 VAL B N 1
ATOM 800 C CA . VAL B 1 44 ? -7.172 9.188 2.045 1 98.06 44 VAL B CA 1
ATOM 801 C C . VAL B 1 44 ? -7.828 8.461 0.873 1 98.06 44 VAL B C 1
ATOM 803 O O . VAL B 1 44 ? -9.047 8.531 0.69 1 98.06 44 VAL B O 1
ATOM 806 N N . GLN B 1 45 ? -7.074 7.789 0.129 1 98.44 45 GLN B N 1
ATOM 807 C CA . GLN B 1 45 ? -7.602 7.035 -1.001 1 98.44 45 GLN B CA 1
ATOM 808 C C . GLN B 1 45 ? -6.777 5.773 -1.255 1 98.44 45 GLN B C 1
ATOM 810 O O . GLN B 1 45 ? -5.551 5.789 -1.117 1 98.44 45 GLN B O 1
ATOM 815 N N . ILE B 1 46 ? -7.414 4.699 -1.666 1 98.12 46 ILE B N 1
ATOM 816 C CA . ILE B 1 46 ? -6.82 3.451 -2.129 1 98.12 46 ILE B CA 1
ATOM 817 C C . ILE B 1 46 ? -7.422 3.061 -3.477 1 98.12 46 ILE B C 1
ATOM 819 O O . ILE B 1 46 ? -8.641 2.885 -3.592 1 98.12 46 ILE B O 1
ATOM 823 N N . ASP B 1 47 ? -6.59 3.01 -4.453 1 98.31 47 ASP B N 1
ATOM 824 C CA . ASP B 1 47 ? -7 2.58 -5.785 1 98.31 47 ASP B CA 1
ATOM 825 C C . ASP B 1 47 ? -6.414 1.212 -6.125 1 98.31 47 ASP B C 1
ATOM 827 O O . ASP B 1 47 ? -5.223 0.977 -5.934 1 98.31 47 ASP B O 1
ATOM 831 N N . VAL B 1 48 ? -7.332 0.296 -6.684 1 97.88 48 VAL B N 1
ATOM 832 C CA . VAL B 1 48 ? -6.91 -1.053 -7.047 1 97.88 48 VAL B CA 1
ATOM 833 C C . VAL B 1 48 ? -7.094 -1.264 -8.547 1 97.88 48 VAL B C 1
ATOM 835 O O . VAL B 1 48 ? -8.18 -1.036 -9.086 1 97.88 48 VAL B O 1
ATOM 838 N N . THR B 1 49 ? -6.07 -1.556 -9.164 1 98.12 49 THR B N 1
ATOM 839 C CA . THR B 1 49 ? -6.105 -1.94 -10.57 1 98.12 49 THR B CA 1
ATOM 840 C C . THR B 1 49 ? -5.758 -3.418 -10.734 1 98.12 49 THR B C 1
ATOM 842 O O . THR B 1 49 ? -4.648 -3.84 -10.406 1 98.12 49 THR B O 1
ATOM 845 N N . GLU B 1 50 ? -6.715 -4.137 -11.281 1 96.38 50 GLU B N 1
ATOM 846 C CA . GLU B 1 50 ? -6.477 -5.551 -11.562 1 96.38 50 GLU B CA 1
ATOM 847 C C . GLU B 1 50 ? -6.145 -5.777 -13.031 1 96.38 50 GLU B C 1
ATOM 849 O O . GLU B 1 50 ? -6.773 -5.188 -13.914 1 96.38 50 GLU B O 1
ATOM 854 N N . LYS B 1 51 ? -5.18 -6.484 -13.227 1 96.38 51 LYS B N 1
ATOM 855 C CA . LYS B 1 51 ? -4.793 -6.891 -14.57 1 96.38 51 LYS B CA 1
ATOM 856 C C . LYS B 1 51 ? -5.039 -8.383 -14.789 1 96.38 51 LYS B C 1
ATOM 858 O O . LYS B 1 51 ? -4.812 -9.195 -13.891 1 96.38 51 LYS B O 1
ATOM 863 N N . ARG B 1 52 ? -5.695 -8.766 -15.953 1 93.88 52 ARG B N 1
ATOM 864 C CA . ARG B 1 52 ? -5.965 -10.141 -16.344 1 93.88 52 ARG B CA 1
ATOM 865 C C . ARG B 1 52 ? -5.395 -10.438 -17.734 1 93.88 52 ARG B C 1
ATOM 867 O O . ARG B 1 52 ? -5.387 -9.562 -18.609 1 93.88 52 ARG B O 1
ATOM 874 N N . ARG B 1 53 ? -4.93 -11.609 -17.906 1 92.12 53 ARG B N 1
ATOM 875 C CA . ARG B 1 53 ? -4.543 -12.039 -19.25 1 92.12 53 ARG B CA 1
ATOM 876 C C . ARG B 1 53 ? -5.711 -12.695 -19.969 1 92.12 53 ARG B C 1
ATOM 878 O O . ARG B 1 53 ? -6.312 -13.648 -19.453 1 92.12 53 ARG B O 1
ATOM 885 N N . LEU B 1 54 ? -6.211 -12.094 -21.016 1 91.81 54 LEU B N 1
ATOM 886 C CA . LEU B 1 54 ? -7.316 -12.648 -21.797 1 91.81 54 LEU B CA 1
ATOM 887 C C . LEU B 1 54 ? -6.812 -13.664 -22.812 1 91.81 54 LEU B C 1
ATOM 889 O O . LEU B 1 54 ? -5.699 -13.539 -23.312 1 91.81 54 LEU B O 1
ATOM 893 N N . LYS B 1 55 ? -7.355 -14.836 -22.625 1 87.56 55 LYS B N 1
ATOM 894 C CA . LYS B 1 55 ? -7.051 -15.852 -23.625 1 87.56 55 LYS B CA 1
ATOM 895 C C . LYS B 1 55 ? -7.484 -15.406 -25.016 1 87.56 55 LYS B C 1
ATOM 897 O O . LYS B 1 55 ? -8.531 -14.773 -25.172 1 87.56 55 LYS B O 1
ATOM 902 N N . PRO B 1 56 ? -6.391 -15.516 -25.922 1 81 56 PRO B N 1
ATOM 903 C CA . PRO B 1 56 ? -6.789 -15.242 -27.297 1 81 56 PRO B CA 1
ATOM 904 C C . PRO B 1 56 ? -7.957 -16.109 -27.766 1 81 56 PRO B C 1
ATOM 906 O O . PRO B 1 56 ? -8.117 -17.234 -27.297 1 81 56 PRO B O 1
ATOM 909 N N . ASN B 1 57 ? -9.07 -15.602 -28.156 1 64.81 57 ASN B N 1
ATOM 910 C CA . ASN B 1 57 ? -10.102 -16.422 -28.766 1 64.81 57 ASN B CA 1
ATOM 911 C C . ASN B 1 57 ? -9.5 -17.391 -29.781 1 64.81 57 ASN B C 1
ATOM 913 O O . ASN B 1 57 ? -8.523 -17.062 -30.453 1 64.81 57 ASN B O 1
#

Solvent-accessible surface area (backbone atoms only — not comparable to full-atom values): 6748 Å² total; per-residue (Å²): 128,85,68,78,64,52,71,68,54,46,52,51,48,52,49,52,53,49,48,53,50,49,50,55,56,47,74,73,38,44,31,35,38,40,37,35,36,29,52,86,52,33,79,78,46,78,48,79,44,81,53,80,85,76,74,81,127,128,85,67,78,66,50,70,68,53,47,52,50,48,52,49,52,53,49,49,55,51,48,50,55,57,48,74,71,37,43,32,37,39,40,37,36,36,30,53,86,52,34,80,78,45,77,48,80,46,80,54,81,85,76,75,80,126

Organism: Novosphingobium aromaticivorans (strain ATCC 700278 / DSM 12444 / CCUG 56034 / CIP 105152 / NBRC 16084 / F199) (NCBI:txid279238)

Nearest PDB structures (foldseek):
  1mtp-assembly1_B  TM=5.589E-01  e=9.960E+00  Thermobifida fusca
  6reb-assembly1_Q  TM=3.742E-01  e=7.075E+00  Polytomella sp. Pringsheim 198.80
  6reb-assembly1_Q  TM=3.742E-01  e=5.834E+00  Polytomella sp. Pringsheim 198.80

Foldseek 3Di:
DPPPPDPVRVLVVQVVVVVVVVVVLVVVADDFDWDFDDDPRGTDDIDTDHDDDDPDD/DPPPDDPVRVLVVQVVVVVVVVVVLVVVADDFDWDFDDDPRGTDDIDTDHDDDDPDD

Sequence (114 aa):
MSEPSNPRQEAERHLEESIITVREALSGLRYGNVSLTIHEGRVVQIDVTEKRRLKPNMSEPSNPRQEAERHLEESIITVREALSGLRYGNVSLTIHEGRVVQIDVTEKRRLKPN